Protein AF-A0A1Z9F621-F1 (afdb_monomer_lite)

Structure (mmCIF, N/CA/C/O backbone):
data_AF-A0A1Z9F621-F1
#
_entry.id   AF-A0A1Z9F621-F1
#
loop_
_atom_site.group_PDB
_atom_site.id
_atom_site.type_symbol
_atom_site.label_atom_id
_atom_site.label_alt_id
_atom_site.label_comp_id
_atom_site.label_asym_id
_atom_site.label_entity_id
_atom_site.label_seq_id
_atom_site.pdbx_PDB_ins_code
_atom_site.Cartn_x
_atom_site.Cartn_y
_atom_site.Cartn_z
_atom_site.occupancy
_atom_site.B_iso_or_equiv
_atom_site.auth_seq_id
_atom_site.auth_comp_id
_atom_site.auth_asym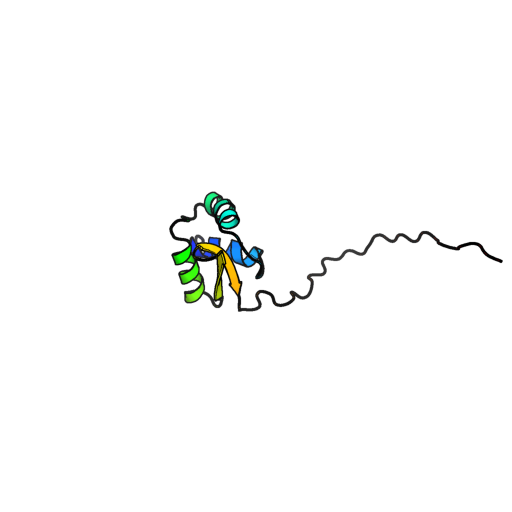_id
_atom_site.auth_atom_id
_atom_site.pdbx_PDB_model_num
ATOM 1 N N . MET A 1 1 ? -16.675 13.274 16.890 1.00 34.84 1 MET A N 1
ATOM 2 C CA . MET A 1 1 ? -15.514 12.497 17.376 1.00 34.84 1 MET A CA 1
ATOM 3 C C . MET A 1 1 ? -14.565 12.323 16.203 1.00 34.84 1 MET A C 1
ATOM 5 O O . MET A 1 1 ? -14.967 11.705 15.226 1.00 34.84 1 MET A O 1
ATOM 9 N N . ALA A 1 2 ? -13.372 12.922 16.233 1.00 45.03 2 ALA A N 1
ATOM 10 C CA . ALA A 1 2 ? -12.371 12.660 15.202 1.00 45.03 2 ALA A CA 1
ATOM 11 C C . ALA A 1 2 ? -11.916 11.204 15.366 1.00 45.03 2 ALA A C 1
ATOM 13 O O . ALA A 1 2 ? -11.334 10.842 16.388 1.00 45.03 2 ALA A O 1
ATOM 14 N N . LYS A 1 3 ? -12.286 10.342 14.417 1.00 47.06 3 LYS A N 1
ATOM 15 C CA . LYS A 1 3 ? -11.866 8.942 14.410 1.00 47.06 3 LYS A CA 1
ATOM 16 C C . LYS A 1 3 ? -10.346 8.939 14.256 1.00 47.06 3 LYS A C 1
ATOM 18 O O . LYS A 1 3 ? -9.834 9.539 13.314 1.00 47.06 3 LYS A O 1
ATOM 23 N N . ALA A 1 4 ? -9.632 8.318 15.191 1.00 60.12 4 ALA A N 1
ATOM 24 C CA . ALA A 1 4 ? -8.198 8.122 15.036 1.00 60.12 4 ALA A CA 1
ATOM 25 C C . ALA A 1 4 ? -7.962 7.371 13.719 1.00 60.12 4 ALA A C 1
ATOM 27 O O . ALA A 1 4 ? -8.510 6.285 13.522 1.00 60.12 4 ALA A O 1
ATOM 28 N N . MET A 1 5 ? -7.212 7.991 12.809 1.00 72.62 5 MET A N 1
ATOM 29 C CA . MET A 1 5 ? -6.971 7.461 11.472 1.00 72.62 5 MET A CA 1
ATOM 30 C C . MET A 1 5 ? -6.214 6.135 11.588 1.00 72.62 5 MET A C 1
ATOM 32 O O . MET A 1 5 ? -5.123 6.074 12.168 1.00 72.62 5 MET A O 1
ATOM 36 N N . GLY A 1 6 ? -6.815 5.064 11.075 1.00 83.12 6 GLY A N 1
ATOM 37 C CA . GLY A 1 6 ? -6.240 3.728 11.062 1.00 83.12 6 GLY A CA 1
ATOM 38 C C . GLY A 1 6 ? -4.949 3.674 10.246 1.00 83.12 6 GLY A C 1
ATOM 39 O O . GLY A 1 6 ? -4.691 4.511 9.381 1.00 83.12 6 GLY A O 1
ATOM 40 N N . GLN A 1 7 ? -4.115 2.663 10.499 1.00 89.69 7 GLN A N 1
ATOM 41 C CA . GLN A 1 7 ? -2.819 2.538 9.819 1.00 89.69 7 GLN A CA 1
ATOM 42 C C . GLN A 1 7 ? -2.963 2.444 8.291 1.00 89.69 7 GLN A C 1
ATOM 44 O O . GLN A 1 7 ? -2.216 3.106 7.577 1.00 89.69 7 GLN A O 1
ATOM 49 N N . TYR A 1 8 ? -3.958 1.705 7.784 1.00 91.62 8 TYR A N 1
ATOM 50 C CA . TYR A 1 8 ? -4.204 1.623 6.341 1.00 91.62 8 TYR A CA 1
ATOM 51 C C . TYR A 1 8 ? -4.672 2.958 5.738 1.00 91.62 8 TYR A C 1
ATOM 53 O O . TYR A 1 8 ? -4.368 3.239 4.584 1.00 91.62 8 TYR A O 1
ATOM 61 N N . GLU A 1 9 ? -5.385 3.791 6.504 1.00 91.94 9 GLU A N 1
ATOM 62 C CA . GLU A 1 9 ? -5.860 5.102 6.045 1.00 91.94 9 GLU A CA 1
ATOM 63 C C . GLU A 1 9 ? -4.677 6.065 5.869 1.00 91.94 9 GLU A C 1
ATOM 65 O O . GLU A 1 9 ? -4.630 6.814 4.898 1.00 91.94 9 GLU A O 1
ATOM 70 N N . LYS A 1 10 ? -3.668 5.990 6.744 1.00 90.88 10 LYS A N 1
ATOM 71 C CA . LYS A 1 10 ? -2.412 6.742 6.583 1.00 90.88 10 LYS A CA 1
ATOM 72 C C . LYS A 1 10 ? -1.649 6.322 5.324 1.00 90.88 10 LYS A C 1
ATOM 74 O O . LYS A 1 10 ? -1.192 7.177 4.574 1.00 90.88 10 LYS A O 1
ATOM 79 N N . VAL A 1 11 ? -1.563 5.013 5.058 1.00 91.88 11 VAL A N 1
ATOM 80 C CA . VAL A 1 11 ? -0.962 4.490 3.814 1.00 91.88 11 VAL A CA 1
ATOM 81 C C . VAL A 1 11 ? -1.745 4.947 2.583 1.00 91.88 11 VAL A C 1
ATOM 83 O O . VAL A 1 11 ? -1.149 5.298 1.567 1.00 91.88 11 VAL A O 1
ATOM 86 N N . LEU A 1 12 ? -3.076 4.977 2.673 1.00 92.38 12 LEU A N 1
ATOM 87 C CA . LEU A 1 12 ? -3.920 5.513 1.611 1.00 92.38 12 LEU A CA 1
ATOM 88 C C . LEU A 1 12 ? -3.637 6.999 1.356 1.00 92.38 12 LEU A C 1
ATOM 90 O O . LEU A 1 12 ? -3.605 7.396 0.199 1.00 92.38 12 LEU A O 1
ATOM 94 N N . GLY A 1 13 ? -3.394 7.795 2.400 1.00 91.50 13 GLY A N 1
ATOM 95 C CA . GLY A 1 13 ? -3.013 9.205 2.271 1.00 91.50 13 GLY A CA 1
ATOM 96 C C . GLY A 1 13 ? -1.790 9.397 1.372 1.00 91.50 13 GLY A C 1
ATOM 97 O O . GLY A 1 13 ? -1.878 10.107 0.376 1.00 91.50 13 GLY A O 1
ATOM 98 N N . VAL A 1 14 ? -0.712 8.659 1.644 1.00 91.75 14 VAL A N 1
ATOM 99 C CA . VAL A 1 14 ? 0.521 8.676 0.831 1.00 91.75 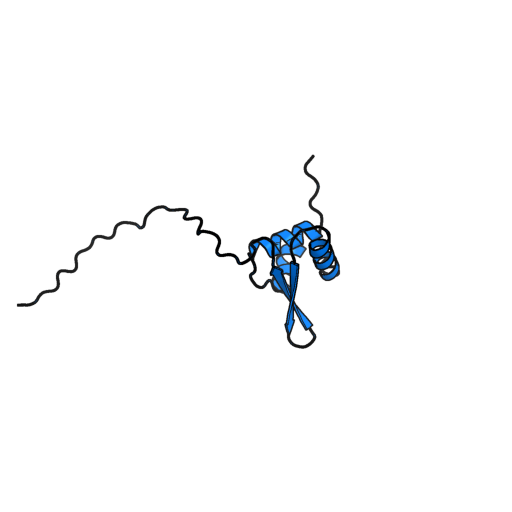14 VAL A CA 1
ATOM 100 C C . VAL A 1 14 ? 0.244 8.327 -0.639 1.00 91.75 14 VAL A C 1
ATOM 102 O O . VAL A 1 14 ? 0.751 8.956 -1.564 1.00 91.75 14 VAL A O 1
ATOM 105 N N . LEU A 1 15 ? -0.598 7.320 -0.872 1.00 91.69 15 LEU A N 1
ATOM 106 C CA . LEU A 1 15 ? -0.984 6.886 -2.216 1.00 91.69 15 LEU A CA 1
ATOM 107 C C . LEU A 1 15 ? -1.859 7.909 -2.958 1.00 91.69 15 LEU A C 1
ATOM 109 O O . LEU A 1 15 ? -1.781 8.008 -4.183 1.00 91.69 15 LEU A O 1
ATOM 113 N N . LEU A 1 16 ? -2.695 8.651 -2.230 1.00 90.94 16 LEU A N 1
ATOM 114 C CA . LEU A 1 16 ? -3.530 9.719 -2.777 1.00 90.94 16 LEU A CA 1
ATOM 115 C C . LEU A 1 16 ? -2.705 10.956 -3.138 1.00 90.94 16 LEU A C 1
ATOM 117 O O . LEU A 1 16 ? -2.965 11.553 -4.179 1.00 90.94 16 LEU A O 1
ATOM 121 N N . GLU A 1 17 ? -1.693 11.305 -2.338 1.00 89.75 17 GLU A N 1
ATOM 122 C CA . GLU A 1 17 ? -0.765 12.407 -2.640 1.00 89.75 17 GLU A CA 1
ATOM 123 C C . GLU A 1 17 ? -0.029 12.188 -3.967 1.00 89.75 17 GLU A C 1
ATOM 125 O O . GLU A 1 17 ? 0.192 13.132 -4.722 1.00 89.75 17 GLU A O 1
ATOM 130 N N . ALA A 1 18 ? 0.282 10.932 -4.299 1.00 87.69 18 ALA A N 1
ATOM 131 C CA . ALA A 1 18 ? 0.894 10.577 -5.576 1.00 87.69 18 ALA A CA 1
ATOM 132 C C . ALA A 1 18 ? -0.071 10.655 -6.775 1.00 87.69 18 ALA A C 1
ATOM 134 O O . ALA A 1 18 ? 0.380 10.598 -7.916 1.00 87.69 18 ALA A O 1
ATOM 135 N N . ASN A 1 19 ? -1.386 10.751 -6.542 1.00 86.81 19 ASN A N 1
ATOM 136 C CA . ASN A 1 19 ? -2.435 10.868 -7.561 1.00 86.81 19 ASN A CA 1
ATOM 137 C C . ASN A 1 19 ? -2.293 9.890 -8.752 1.00 86.81 19 ASN A C 1
ATOM 139 O O . ASN A 1 19 ? -2.418 10.258 -9.919 1.00 86.81 19 ASN A O 1
ATOM 143 N N . GLY A 1 20 ? -2.020 8.616 -8.459 1.00 85.56 20 GLY A N 1
ATOM 144 C CA . GLY A 1 20 ? -1.836 7.575 -9.482 1.00 85.56 20 GLY A CA 1
ATOM 145 C C . GLY A 1 20 ? -0.403 7.430 -9.989 1.00 85.56 20 GLY A C 1
ATOM 146 O O . GLY A 1 20 ? -0.133 6.548 -10.805 1.00 85.56 20 GLY A O 1
ATOM 147 N N . GLY A 1 21 ? 0.507 8.253 -9.471 1.00 88.31 21 GLY A N 1
ATOM 148 C CA . GLY A 1 21 ? 1.943 8.079 -9.590 1.00 88.31 21 GLY A CA 1
ATOM 149 C C . GLY A 1 21 ? 2.466 6.873 -8.811 1.00 88.31 21 GLY A C 1
ATOM 150 O O . GLY A 1 21 ? 1.803 6.294 -7.943 1.00 88.31 21 GLY A O 1
ATOM 151 N N . ASP A 1 22 ? 3.692 6.503 -9.153 1.00 92.38 22 ASP A N 1
ATOM 152 C CA . ASP A 1 22 ? 4.397 5.372 -8.576 1.00 92.38 22 ASP A CA 1
ATOM 153 C C . ASP A 1 22 ? 4.980 5.744 -7.208 1.00 92.38 22 ASP A C 1
ATOM 155 O O . ASP A 1 22 ? 5.826 6.632 -7.103 1.00 92.38 22 ASP A O 1
ATOM 159 N N . VAL A 1 23 ? 4.559 5.047 -6.148 1.00 93.62 23 VAL A N 1
ATOM 160 C CA . VAL A 1 23 ? 5.101 5.243 -4.797 1.00 93.62 23 VAL A CA 1
ATOM 161 C C . VAL A 1 23 ? 6.035 4.096 -4.451 1.00 93.62 23 VAL A C 1
ATOM 163 O O . VAL A 1 23 ? 5.622 2.937 -4.362 1.00 93.62 23 VAL A O 1
ATOM 166 N N . SER A 1 24 ? 7.310 4.412 -4.237 1.00 94.44 24 SER A N 1
ATOM 167 C CA . SER A 1 24 ? 8.328 3.422 -3.878 1.00 94.44 24 SER A CA 1
ATOM 168 C C . SER A 1 24 ? 8.203 2.962 -2.420 1.00 94.44 24 SER A C 1
ATOM 170 O O . SER A 1 24 ? 7.689 3.679 -1.560 1.00 94.44 24 SER A O 1
ATOM 172 N N . LEU A 1 25 ? 8.719 1.770 -2.110 1.00 91.00 25 LEU A N 1
ATOM 173 C CA . LEU A 1 25 ? 8.807 1.287 -0.726 1.00 91.00 25 LEU A CA 1
ATOM 174 C C . LEU A 1 25 ? 9.654 2.197 0.174 1.00 91.00 25 LEU A C 1
ATOM 176 O O . LEU A 1 25 ? 9.378 2.267 1.369 1.00 91.00 25 LEU A O 1
ATOM 180 N N . ASP A 1 26 ? 10.651 2.891 -0.378 1.00 91.12 26 ASP A N 1
ATOM 181 C CA . ASP A 1 26 ? 11.454 3.852 0.383 1.00 91.12 26 ASP A CA 1
ATOM 182 C C . ASP A 1 26 ? 10.615 5.069 0.790 1.00 91.12 26 ASP A C 1
ATOM 184 O O . ASP A 1 26 ? 10.580 5.433 1.963 1.00 91.12 26 ASP A O 1
ATOM 188 N N . THR A 1 27 ? 9.824 5.609 -0.145 1.00 90.00 27 THR A N 1
ATOM 189 C CA . THR A 1 27 ? 8.862 6.688 0.129 1.00 90.00 27 THR A CA 1
ATOM 190 C C . THR A 1 27 ? 7.865 6.276 1.209 1.00 90.00 27 THR A C 1
ATOM 192 O O . THR A 1 27 ? 7.639 7.028 2.159 1.00 90.00 27 THR A O 1
ATOM 195 N N . PHE A 1 28 ? 7.322 5.054 1.119 1.00 89.44 28 PHE A N 1
ATOM 196 C CA . PHE A 1 28 ? 6.475 4.519 2.181 1.00 89.44 28 PHE A CA 1
ATOM 197 C C . PHE A 1 28 ? 7.220 4.460 3.503 1.00 89.44 28 PHE A C 1
ATOM 199 O O . PHE A 1 28 ? 6.688 4.951 4.487 1.00 89.44 28 PHE A O 1
ATOM 206 N N . LYS A 1 29 ? 8.442 3.921 3.543 1.00 88.50 29 LYS A N 1
ATOM 207 C CA . LYS A 1 29 ? 9.222 3.842 4.778 1.00 88.50 29 LYS A CA 1
ATOM 208 C C . LYS A 1 29 ? 9.383 5.222 5.412 1.00 88.50 29 LYS A C 1
ATOM 210 O O . LYS A 1 29 ? 9.041 5.375 6.574 1.00 88.50 29 LYS A O 1
ATOM 215 N N . GLN A 1 30 ? 9.798 6.231 4.652 1.00 88.19 30 GLN A N 1
ATOM 216 C CA 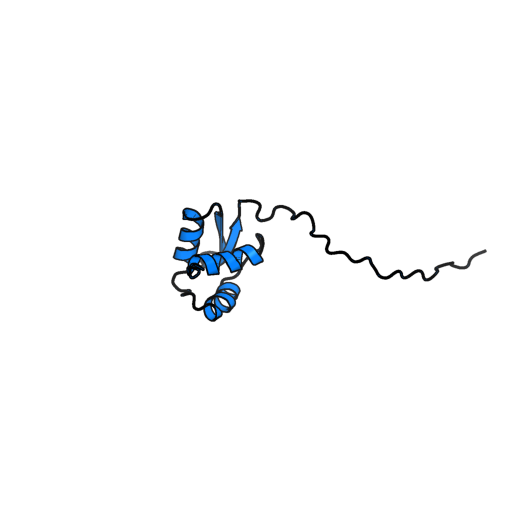. GLN A 1 30 ? 9.987 7.583 5.179 1.00 88.19 30 GLN A CA 1
ATOM 217 C C . GLN A 1 30 ? 8.681 8.191 5.713 1.00 88.19 30 GLN A C 1
ATOM 219 O O . GLN A 1 30 ? 8.626 8.632 6.859 1.00 88.19 30 GLN A O 1
ATOM 224 N N . GLN A 1 31 ? 7.604 8.185 4.923 1.00 85.56 31 GLN A N 1
ATOM 225 C CA . GLN A 1 31 ? 6.357 8.854 5.313 1.00 85.56 31 GLN A CA 1
ATOM 226 C C . GLN A 1 31 ? 5.551 8.065 6.358 1.00 85.56 31 GLN A C 1
ATOM 228 O O . GLN A 1 31 ? 4.921 8.644 7.244 1.00 85.56 31 GLN A O 1
ATOM 233 N N . CYS A 1 32 ? 5.582 6.734 6.295 1.00 82.44 32 CYS A N 1
ATOM 234 C CA . CYS A 1 32 ? 4.834 5.857 7.194 1.00 82.44 32 CYS A CA 1
ATOM 235 C C . CYS A 1 32 ? 5.546 5.650 8.538 1.00 82.44 32 CYS A C 1
ATOM 237 O O . CYS A 1 32 ? 4.861 5.519 9.551 1.00 82.44 32 CYS A O 1
ATOM 239 N N . GLU A 1 33 ? 6.883 5.652 8.583 1.00 79.00 33 GLU A N 1
ATOM 240 C CA . GLU A 1 33 ? 7.646 5.536 9.837 1.00 79.00 33 GLU A CA 1
ATOM 241 C C . GLU A 1 33 ? 7.436 6.772 10.722 1.00 79.00 33 GLU A C 1
ATOM 243 O O . GLU A 1 33 ? 7.105 6.626 11.899 1.00 79.00 33 GLU A O 1
ATOM 248 N N . VAL A 1 34 ? 7.460 7.977 10.135 1.00 78.00 34 VAL A N 1
ATOM 249 C CA . VAL A 1 34 ? 7.096 9.230 10.830 1.00 78.00 34 VAL A CA 1
ATOM 250 C C . VAL A 1 34 ? 5.656 9.177 11.354 1.00 78.00 34 VAL A C 1
ATOM 252 O O . VAL A 1 34 ? 5.356 9.673 12.439 1.00 78.00 34 VAL A O 1
ATOM 255 N N . ALA A 1 35 ? 4.758 8.524 10.616 1.00 77.00 35 ALA A N 1
ATOM 256 C CA . ALA A 1 35 ? 3.359 8.371 10.995 1.00 77.00 35 ALA A CA 1
ATOM 257 C C . ALA A 1 35 ? 3.087 7.189 11.955 1.00 77.00 35 ALA A C 1
ATOM 259 O O . ALA A 1 35 ? 1.918 6.943 12.292 1.00 77.00 35 ALA A O 1
ATOM 260 N N . GLY A 1 36 ? 4.120 6.456 12.393 1.00 82.31 36 GLY A N 1
ATOM 261 C CA . GLY A 1 36 ? 4.014 5.316 13.312 1.00 82.31 36 GLY A CA 1
ATOM 262 C C . GLY A 1 36 ? 3.329 4.081 12.715 1.00 82.31 36 GLY A C 1
ATOM 263 O O . GLY A 1 36 ? 2.706 3.304 13.438 1.00 82.31 36 GLY A O 1
ATOM 264 N N . VAL A 1 37 ? 3.370 3.918 11.393 1.00 85.38 37 VAL A N 1
ATOM 265 C CA . VAL A 1 37 ? 2.746 2.801 10.676 1.00 85.38 37 VAL A CA 1
ATOM 266 C C . VAL A 1 37 ? 3.725 1.631 10.575 1.00 85.38 37 VAL A C 1
ATOM 268 O O . VAL A 1 37 ? 4.857 1.774 10.118 1.00 85.38 37 VAL A O 1
ATOM 271 N N . ASN A 1 38 ? 3.275 0.433 10.952 1.00 86.62 38 ASN A N 1
ATOM 272 C CA . ASN A 1 38 ? 4.115 -0.762 10.898 1.00 86.62 38 ASN A CA 1
ATOM 273 C C . ASN A 1 38 ? 4.306 -1.260 9.454 1.00 86.62 38 ASN A C 1
ATOM 275 O O . ASN A 1 38 ? 3.424 -1.912 8.888 1.00 86.62 38 ASN A O 1
ATOM 279 N N . MET A 1 39 ? 5.487 -1.011 8.886 1.00 86.25 39 MET A N 1
ATOM 280 C CA . MET A 1 39 ? 5.797 -1.336 7.492 1.00 86.25 39 MET A CA 1
ATOM 281 C C . MET A 1 39 ? 5.833 -2.830 7.158 1.00 86.25 39 MET A C 1
ATOM 283 O O . MET A 1 39 ? 5.553 -3.195 6.016 1.00 86.25 39 MET A O 1
ATOM 287 N N . TYR A 1 40 ? 6.051 -3.718 8.133 1.00 89.00 40 TYR A N 1
ATOM 288 C CA . TYR A 1 40 ? 5.998 -5.170 7.903 1.00 89.00 40 TYR A CA 1
ATOM 289 C C . TYR A 1 40 ? 4.615 -5.651 7.444 1.00 89.00 40 TYR A C 1
ATOM 291 O O . TYR A 1 40 ? 4.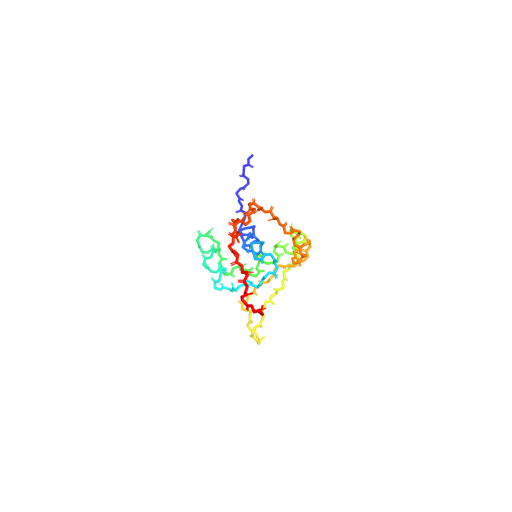486 -6.736 6.880 1.00 89.00 40 TYR A O 1
ATOM 299 N N . ARG A 1 41 ? 3.573 -4.839 7.659 1.00 89.88 41 ARG A N 1
ATOM 300 C CA . ARG A 1 41 ? 2.190 -5.138 7.279 1.00 89.88 41 ARG A CA 1
ATOM 301 C C . ARG A 1 41 ? 1.716 -4.358 6.056 1.00 89.88 41 ARG A C 1
ATOM 303 O O . ARG A 1 41 ? 0.515 -4.318 5.807 1.00 89.88 41 ARG A O 1
ATOM 310 N N . ILE A 1 42 ? 2.622 -3.774 5.265 1.00 90.25 42 ILE A N 1
ATOM 311 C CA . ILE A 1 42 ? 2.240 -2.953 4.107 1.00 90.25 42 ILE A CA 1
ATOM 312 C C . ILE A 1 42 ? 1.286 -3.685 3.155 1.00 90.25 42 ILE A C 1
ATOM 314 O O . ILE A 1 42 ? 0.262 -3.130 2.773 1.00 90.25 42 ILE A O 1
ATOM 318 N N . SER A 1 43 ? 1.532 -4.966 2.869 1.00 90.00 43 SER A N 1
ATOM 319 C CA . SER A 1 43 ? 0.652 -5.790 2.030 1.00 90.00 43 SER A CA 1
ATOM 320 C C . SER A 1 43 ? -0.747 -5.965 2.630 1.00 90.00 43 SER A C 1
ATOM 322 O O . SER A 1 43 ? -1.731 -6.002 1.892 1.00 90.00 43 SER A O 1
ATOM 324 N N . THR A 1 44 ? -0.853 -6.039 3.962 1.00 94.50 44 THR A N 1
ATOM 325 C CA . THR A 1 44 ? -2.144 -6.048 4.662 1.00 94.50 44 THR A CA 1
ATOM 326 C C . THR A 1 44 ? -2.875 -4.730 4.444 1.00 94.50 44 THR A C 1
ATOM 328 O O . THR A 1 44 ? -4.048 -4.753 4.093 1.00 94.50 44 THR A O 1
ATOM 331 N N . TYR A 1 45 ? -2.187 -3.594 4.565 1.00 93.81 45 TYR A N 1
ATOM 332 C CA . TYR A 1 45 ? -2.802 -2.285 4.340 1.00 93.81 45 TYR A CA 1
ATOM 333 C C . TYR A 1 45 ? -3.266 -2.109 2.894 1.00 93.81 45 TYR A C 1
ATOM 335 O O . TYR A 1 45 ? -4.371 -1.626 2.674 1.00 93.81 45 TYR A O 1
ATOM 343 N N . MET A 1 46 ? -2.498 -2.586 1.909 1.00 94.31 46 MET A N 1
ATOM 344 C CA . MET A 1 46 ? -2.938 -2.584 0.506 1.00 94.31 46 MET A CA 1
ATOM 345 C C . MET A 1 46 ? -4.208 -3.421 0.302 1.00 94.31 46 MET A C 1
ATOM 347 O O . MET A 1 46 ? -5.098 -3.028 -0.450 1.00 94.31 46 MET A O 1
ATOM 351 N N . TRP A 1 47 ? -4.325 -4.565 0.982 1.00 94.50 47 TRP A N 1
ATOM 352 C CA . TRP A 1 47 ? -5.544 -5.376 0.956 1.00 94.50 47 TRP A CA 1
ATOM 353 C C . TRP A 1 47 ? -6.724 -4.675 1.643 1.00 94.50 47 TRP A C 1
ATOM 355 O O . TRP A 1 47 ? -7.834 -4.678 1.111 1.00 94.50 47 TRP A O 1
ATOM 365 N N . GLU A 1 48 ? -6.496 -4.027 2.786 1.00 94.00 48 GLU A N 1
ATOM 366 C CA . GLU A 1 48 ? -7.520 -3.233 3.472 1.00 94.00 48 GLU A CA 1
ATOM 367 C C . GLU A 1 48 ? -8.011 -2.073 2.602 1.00 94.00 48 GLU A C 1
ATOM 369 O O . GLU A 1 48 ? -9.215 -1.859 2.517 1.00 94.00 48 GLU A O 1
ATOM 374 N N . ILE A 1 49 ? -7.121 -1.380 1.886 1.00 92.81 49 ILE A N 1
ATOM 375 C CA . ILE A 1 49 ? -7.501 -0.336 0.924 1.00 92.81 49 ILE A CA 1
ATOM 376 C C . ILE A 1 49 ? -8.424 -0.925 -0.147 1.00 92.81 49 ILE A C 1
ATOM 378 O O . ILE A 1 49 ? -9.524 -0.418 -0.351 1.00 92.81 49 ILE A O 1
ATOM 382 N N . LYS A 1 50 ? -8.038 -2.045 -0.766 1.00 90.81 50 LYS A N 1
ATOM 383 C CA . LYS A 1 50 ? -8.828 -2.691 -1.829 1.00 90.81 50 LYS A CA 1
ATOM 384 C C . LYS A 1 50 ? -10.196 -3.211 -1.376 1.00 90.81 50 LYS A C 1
ATOM 386 O O . LYS A 1 50 ? -11.062 -3.419 -2.216 1.00 90.81 50 LYS A O 1
ATOM 391 N N . THR A 1 51 ? -10.372 -3.497 -0.086 1.00 93.62 51 THR A N 1
ATOM 392 C CA . THR A 1 51 ? -11.607 -4.096 0.456 1.00 93.62 51 THR A CA 1
ATOM 393 C C . THR A 1 51 ? -12.504 -3.094 1.171 1.00 93.62 51 THR A C 1
ATOM 395 O O . THR A 1 51 ? -13.718 -3.274 1.191 1.00 93.62 51 THR A O 1
ATOM 398 N N . LYS A 1 52 ? -11.927 -2.044 1.761 1.00 91.88 52 LYS A N 1
ATOM 399 C CA . LYS A 1 52 ? -12.645 -1.032 2.552 1.00 91.88 52 LYS A CA 1
ATOM 400 C C . LYS A 1 52 ? -12.870 0.275 1.798 1.00 91.88 52 LYS A C 1
ATOM 402 O O . LYS A 1 52 ? -13.550 1.155 2.317 1.00 91.88 52 LYS A O 1
ATOM 407 N N . THR A 1 53 ? -12.285 0.434 0.614 1.00 90.12 53 THR A N 1
ATOM 408 C CA . THR A 1 53 ? -12.369 1.661 -0.188 1.00 90.12 53 THR A CA 1
ATOM 409 C C . THR A 1 53 ? -12.668 1.323 -1.651 1.00 90.12 53 THR A C 1
ATOM 411 O O . THR A 1 53 ? -12.420 0.193 -2.070 1.00 90.12 53 THR A O 1
ATOM 414 N N . PRO A 1 54 ? -13.168 2.280 -2.454 1.00 89.50 54 PRO A N 1
ATOM 415 C CA . PRO A 1 54 ? -13.407 2.065 -3.882 1.00 89.50 54 PRO A CA 1
ATOM 416 C C . PRO A 1 54 ? -12.122 2.111 -4.733 1.00 89.50 54 PRO A C 1
ATOM 418 O O . PRO A 1 54 ? -12.205 2.104 -5.961 1.00 89.50 54 PRO A O 1
ATOM 421 N N . TYR A 1 55 ? -10.938 2.191 -4.115 1.00 91.69 55 TYR A N 1
ATOM 422 C CA . TYR A 1 55 ? -9.664 2.256 -4.825 1.00 91.69 55 TYR A CA 1
ATOM 423 C C . TYR A 1 55 ? -9.070 0.868 -5.078 1.00 91.69 55 TYR A C 1
ATOM 425 O O . TYR A 1 55 ? -9.105 -0.030 -4.235 1.00 91.69 55 TYR A O 1
ATOM 433 N N . GLY A 1 56 ? -8.439 0.716 -6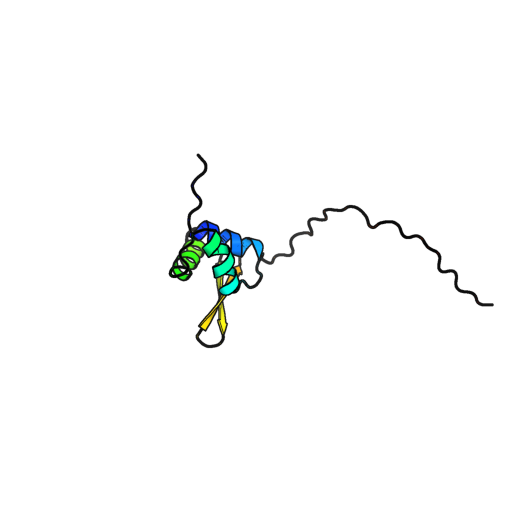.239 1.00 92.00 56 GLY A N 1
ATOM 434 C CA . GLY A 1 56 ? -7.534 -0.385 -6.531 1.00 92.00 56 GLY A CA 1
ATOM 435 C C . GLY A 1 56 ? -6.091 -0.028 -6.173 1.00 92.00 56 GLY A C 1
ATOM 436 O O . GLY A 1 56 ? -5.698 1.134 -6.183 1.00 92.00 56 GLY A O 1
ATOM 437 N N . VAL A 1 57 ? -5.277 -1.048 -5.907 1.00 93.19 57 VAL A N 1
ATOM 438 C CA . VAL A 1 57 ? -3.829 -0.905 -5.707 1.00 93.19 57 VAL A CA 1
ATOM 439 C C . VAL A 1 57 ? -3.110 -1.881 -6.629 1.00 93.19 57 VAL A C 1
ATOM 441 O O . VAL A 1 57 ? -3.443 -3.073 -6.649 1.00 93.19 57 VAL A O 1
ATOM 444 N N . ILE A 1 58 ? -2.118 -1.383 -7.367 1.00 93.19 58 ILE A N 1
ATOM 445 C CA . ILE A 1 58 ? -1.259 -2.178 -8.248 1.00 93.19 58 ILE A CA 1
ATOM 446 C C . ILE A 1 58 ? 0.165 -2.190 -7.675 1.00 93.19 58 ILE A C 1
ATOM 448 O O . ILE A 1 58 ? 0.735 -1.121 -7.462 1.00 93.19 58 ILE A O 1
ATOM 452 N N . PRO A 1 59 ? 0.760 -3.371 -7.422 1.00 93.56 59 PRO A N 1
ATOM 453 C CA . PRO A 1 59 ? 2.157 -3.466 -7.020 1.00 93.56 59 PRO A CA 1
ATOM 454 C C . PRO A 1 59 ? 3.086 -3.182 -8.202 1.00 93.56 59 PRO A C 1
ATOM 456 O O . PRO A 1 59 ? 2.916 -3.744 -9.286 1.00 93.56 59 PRO A O 1
ATOM 459 N N . LEU A 1 60 ? 4.106 -2.369 -7.958 1.00 93.94 60 LEU A N 1
ATOM 460 C CA . LEU A 1 60 ? 5.236 -2.152 -8.854 1.00 93.94 60 LEU A CA 1
ATOM 461 C C . LEU A 1 60 ? 6.266 -3.244 -8.584 1.00 93.94 60 LEU A C 1
ATOM 463 O O . LEU A 1 60 ? 6.584 -3.526 -7.426 1.00 93.94 60 LEU A O 1
ATOM 467 N N . LYS A 1 61 ? 6.741 -3.906 -9.638 1.00 91.81 61 LYS A N 1
ATOM 468 C CA . LYS A 1 61 ? 7.624 -5.068 -9.521 1.00 91.81 61 LYS A CA 1
ATOM 469 C C . LYS A 1 61 ? 8.921 -4.843 -10.279 1.00 91.81 61 LYS A C 1
ATOM 471 O O . LYS A 1 61 ? 8.888 -4.422 -11.429 1.00 91.81 61 LYS A O 1
ATOM 476 N N . ASP A 1 62 ? 10.024 -5.220 -9.646 1.00 91.44 62 ASP A N 1
ATOM 477 C CA . ASP A 1 62 ? 11.329 -5.401 -10.272 1.00 91.44 62 ASP A CA 1
ATOM 478 C C . ASP A 1 62 ? 11.695 -6.890 -10.199 1.00 91.44 62 ASP A C 1
ATOM 480 O O . ASP A 1 62 ? 11.992 -7.454 -9.135 1.00 91.44 62 ASP A O 1
ATOM 484 N N . GLY A 1 63 ? 11.516 -7.581 -11.326 1.00 92.00 63 GLY A N 1
ATOM 485 C CA . GLY A 1 63 ? 11.568 -9.039 -11.399 1.00 92.00 63 GLY A CA 1
ATOM 486 C C . GLY A 1 63 ? 10.564 -9.708 -10.450 1.00 92.00 63 GLY A C 1
ATOM 487 O O . GLY A 1 63 ? 9.350 -9.652 -10.649 1.00 92.00 63 GLY A O 1
ATOM 488 N N . ARG A 1 64 ? 11.073 -10.380 -9.409 1.00 89.50 64 ARG A N 1
ATOM 489 C CA . ARG A 1 64 ? 10.253 -11.065 -8.388 1.00 89.50 64 ARG A CA 1
ATOM 490 C C . ARG A 1 64 ? 9.969 -10.207 -7.153 1.00 89.50 64 ARG A C 1
ATOM 492 O O . ARG A 1 64 ? 9.195 -10.630 -6.296 1.00 89.50 64 ARG A O 1
ATOM 499 N N . LYS A 1 65 ? 10.602 -9.038 -7.035 1.00 90.31 65 LYS A N 1
ATOM 500 C CA . LYS A 1 65 ? 10.494 -8.165 -5.863 1.00 90.31 65 LYS A CA 1
ATOM 501 C C . LYS A 1 65 ? 9.446 -7.089 -6.110 1.00 90.31 65 LYS A C 1
ATOM 503 O O . LYS A 1 65 ? 9.353 -6.556 -7.208 1.00 90.31 65 LYS A O 1
ATOM 508 N N . VAL A 1 66 ? 8.668 -6.764 -5.083 1.00 92.00 66 VAL A N 1
ATOM 509 C CA . VAL A 1 66 ? 7.809 -5.574 -5.101 1.00 92.00 66 VAL A CA 1
ATOM 510 C C . VAL A 1 66 ? 8.670 -4.383 -4.701 1.00 92.00 66 VAL A C 1
ATOM 512 O O . VAL A 1 66 ? 9.318 -4.428 -3.659 1.00 92.00 66 VAL A O 1
ATOM 515 N N . THR A 1 67 ? 8.697 -3.348 -5.532 1.00 94.38 67 THR A N 1
ATOM 516 C CA . THR A 1 67 ? 9.486 -2.123 -5.318 1.00 94.38 67 THR A CA 1
ATOM 517 C C . THR A 1 67 ? 8.631 -0.937 -4.899 1.00 94.38 67 THR A C 1
ATOM 519 O O . THR A 1 67 ? 9.155 0.046 -4.381 1.00 94.38 67 THR A O 1
ATOM 522 N N . GLY A 1 68 ? 7.313 -1.039 -5.056 1.00 93.88 68 GLY A N 1
ATOM 523 C CA . GLY A 1 68 ? 6.382 0.020 -4.706 1.00 93.88 68 GLY A CA 1
ATOM 524 C C . GLY A 1 68 ? 4.940 -0.344 -5.020 1.00 93.88 68 GLY A C 1
ATOM 525 O O . GLY A 1 68 ? 4.624 -1.491 -5.345 1.00 93.88 68 GLY A O 1
ATOM 526 N N . TYR A 1 69 ? 4.065 0.647 -4.933 1.00 94.81 69 TYR A N 1
ATOM 527 C CA . TYR A 1 69 ? 2.646 0.523 -5.228 1.00 94.81 69 TYR A CA 1
ATOM 528 C C . TYR A 1 69 ? 2.141 1.796 -5.895 1.00 94.81 69 TYR A C 1
ATOM 530 O O . TYR A 1 69 ? 2.639 2.886 -5.629 1.00 94.81 69 TYR A O 1
ATOM 538 N N . LYS A 1 70 ? 1.105 1.654 -6.715 1.00 93.25 70 LYS A N 1
ATOM 539 C CA . LYS A 1 70 ? 0.331 2.780 -7.231 1.00 93.25 70 LYS A CA 1
ATOM 540 C C . LYS A 1 70 ? -1.151 2.580 -6.962 1.00 93.25 70 LYS A C 1
ATOM 542 O O . LYS A 1 70 ? -1.655 1.449 -6.993 1.00 93.25 70 LYS A O 1
ATOM 547 N N . LEU A 1 71 ? -1.839 3.682 -6.703 1.00 93.81 71 LEU A N 1
ATOM 548 C CA . LEU A 1 71 ? -3.287 3.714 -6.533 1.00 93.81 71 LEU A CA 1
ATOM 549 C C . LEU A 1 71 ? -3.955 3.836 -7.904 1.00 93.81 71 LEU A C 1
ATOM 551 O O . LEU A 1 71 ? -3.438 4.511 -8.789 1.00 93.81 71 LEU A O 1
ATOM 555 N N . VAL A 1 72 ? -5.094 3.178 -8.095 1.00 92.19 72 VAL A N 1
ATOM 556 C CA . VAL A 1 72 ? -5.868 3.233 -9.342 1.00 92.19 72 VAL A CA 1
ATOM 557 C C . VAL A 1 72 ? -7.369 3.230 -9.061 1.00 92.19 72 VAL A C 1
ATOM 559 O O . VAL A 1 72 ? -7.811 2.811 -7.991 1.00 92.19 72 VAL A O 1
ATOM 562 N N . GLY A 1 73 ? -8.165 3.635 -10.050 1.00 88.69 73 GLY A N 1
ATOM 563 C CA . GLY A 1 73 ? -9.627 3.670 -9.950 1.00 88.69 73 GLY A CA 1
ATOM 564 C C . GLY A 1 73 ? -10.152 4.938 -9.277 1.00 88.69 73 GLY A C 1
ATOM 565 O O . GLY A 1 73 ? -9.380 5.800 -8.879 1.00 88.69 73 GLY A O 1
ATOM 566 N N . ASN A 1 74 ? -11.478 5.074 -9.193 1.00 82.75 74 ASN A N 1
ATOM 567 C CA . ASN A 1 74 ? -12.168 6.203 -8.549 1.00 82.75 74 ASN A CA 1
ATOM 568 C C . ASN A 1 74 ? -11.654 7.610 -8.959 1.00 82.75 74 ASN A C 1
ATOM 570 O O . ASN A 1 74 ? -11.555 8.506 -8.127 1.00 82.75 74 ASN A O 1
ATOM 574 N N . GLY A 1 75 ? -11.288 7.799 -10.233 1.00 74.75 75 GLY A N 1
ATOM 575 C CA . GLY A 1 75 ? -10.783 9.078 -10.757 1.00 74.75 75 GLY A CA 1
ATOM 576 C C . GLY A 1 75 ? -9.284 9.338 -10.553 1.00 74.75 75 GLY A C 1
ATOM 577 O O . GLY A 1 75 ? -8.791 10.375 -10.987 1.00 74.75 75 GLY A O 1
ATOM 578 N N . ILE A 1 76 ? -8.539 8.407 -9.952 1.00 80.00 76 ILE A N 1
ATOM 579 C CA . ILE A 1 76 ? -7.078 8.490 -9.824 1.00 80.00 76 ILE A CA 1
ATOM 580 C C . ILE A 1 76 ? -6.419 8.420 -11.206 1.00 80.00 76 ILE A C 1
ATOM 582 O O . ILE A 1 76 ? -6.711 7.514 -11.990 1.00 80.00 76 ILE A O 1
ATOM 586 N N . GLY A 1 77 ? -5.536 9.376 -11.503 1.00 62.38 77 GLY A N 1
ATOM 587 C CA . GLY A 1 77 ? -4.887 9.502 -12.811 1.00 62.38 77 GLY A CA 1
ATOM 588 C C . GLY A 1 77 ? -5.798 10.026 -13.929 1.00 62.38 77 GLY A C 1
ATOM 589 O O . GLY A 1 77 ? -5.343 10.148 -15.066 1.00 62.38 77 GLY A O 1
ATOM 590 N N . ALA A 1 78 ? -7.061 10.371 -13.637 1.00 61.62 78 ALA A N 1
ATOM 591 C CA . ALA A 1 78 ? -7.796 11.270 -14.518 1.00 61.62 78 ALA A CA 1
ATOM 592 C C . ALA A 1 78 ? -7.050 12.613 -14.532 1.00 61.62 78 ALA A C 1
ATOM 594 O O . ALA A 1 78 ? -6.525 13.007 -13.484 1.00 61.62 78 ALA A O 1
ATOM 595 N N . PRO A 1 79 ? -6.979 13.323 -15.673 1.00 52.94 79 PRO A N 1
ATOM 596 C CA . PRO A 1 79 ? -6.498 14.692 -15.661 1.00 52.94 79 PRO A CA 1
ATOM 597 C C . PRO A 1 79 ? -7.375 15.441 -14.662 1.00 52.94 79 PRO A C 1
ATOM 599 O O . PRO A 1 79 ? -8.562 15.656 -14.907 1.00 52.94 79 PRO A O 1
ATOM 602 N N . GLN A 1 80 ? -6.815 15.771 -13.496 1.00 47.62 80 GLN A N 1
ATOM 603 C CA . GLN A 1 80 ? -7.436 16.753 -12.628 1.00 47.62 80 GLN A CA 1
ATOM 604 C C . GLN A 1 80 ? -7.659 17.962 -13.535 1.00 47.62 80 GLN A C 1
ATOM 606 O O . GLN A 1 80 ? -6.691 18.383 -14.181 1.00 47.62 80 GLN A O 1
ATOM 611 N N . PRO A 1 81 ? -8.895 18.486 -13.675 1.00 43.62 81 PRO A N 1
ATOM 612 C CA . PRO A 1 81 ? -9.046 19.803 -14.264 1.00 43.62 81 PRO A CA 1
ATOM 613 C C . PRO A 1 81 ? -8.082 20.667 -13.472 1.00 43.62 81 PRO A C 1
ATOM 615 O O . PRO A 1 81 ? -8.172 20.686 -12.241 1.00 43.62 81 PRO A O 1
ATOM 618 N N . ALA A 1 82 ? -7.072 21.206 -14.160 1.00 45.91 82 ALA A N 1
ATOM 619 C CA . ALA A 1 82 ? -6.010 21.956 -13.526 1.00 45.91 82 ALA A CA 1
ATOM 620 C C . ALA A 1 82 ? -6.696 22.914 -12.561 1.00 45.91 82 ALA A C 1
ATOM 622 O O . ALA A 1 82 ? -7.483 23.757 -12.994 1.00 45.91 82 ALA A O 1
ATOM 623 N N . VAL A 1 83 ? -6.487 22.725 -11.257 1.00 45.81 83 VAL A N 1
ATOM 624 C CA . VAL A 1 83 ? -6.867 23.739 -10.288 1.00 45.81 83 VAL A CA 1
ATOM 625 C C . VAL A 1 83 ? -5.925 24.891 -10.581 1.00 45.81 83 VAL A C 1
ATOM 627 O O . VAL A 1 83 ? -4.809 24.973 -10.076 1.00 45.81 83 VAL A O 1
ATOM 630 N N . SER A 1 84 ? -6.350 25.719 -11.531 1.00 45.16 84 SER A N 1
ATOM 631 C CA . SER A 1 84 ? -5.762 26.990 -11.878 1.00 45.16 84 SER A CA 1
ATOM 632 C C . SER A 1 84 ? -5.962 27.886 -10.669 1.00 45.16 84 SER A C 1
ATOM 634 O O . SER A 1 84 ? -6.861 28.724 -10.629 1.00 45.16 84 SER A O 1
ATOM 636 N N . ASN A 1 85 ? -5.121 27.696 -9.660 1.00 51.47 85 ASN A N 1
ATOM 637 C CA . ASN A 1 85 ? -4.785 28.772 -8.757 1.00 51.47 85 ASN A CA 1
ATOM 638 C C . ASN A 1 85 ? -3.934 29.743 -9.580 1.00 51.47 85 ASN A C 1
ATOM 640 O O . ASN A 1 85 ? -2.707 29.699 -9.550 1.00 51.47 85 ASN A O 1
ATOM 644 N N . GLY A 1 86 ? -4.602 30.571 -10.388 1.00 47.84 86 GLY A N 1
ATOM 645 C CA . GLY A 1 86 ? -4.010 31.826 -10.831 1.00 47.84 86 GLY A CA 1
ATOM 646 C C . GLY A 1 86 ? -3.679 32.665 -9.590 1.00 47.84 86 GLY A C 1
ATOM 647 O O . GLY A 1 86 ? -4.404 32.604 -8.595 1.00 47.84 86 GLY A O 1
ATOM 648 N N . PRO A 1 87 ? -2.592 33.440 -9.643 1.00 48.72 87 PRO A N 1
ATOM 649 C CA . PRO A 1 87 ? -2.659 34.641 -10.456 1.00 48.72 87 PRO A CA 1
ATOM 650 C C . PRO A 1 87 ? -1.729 34.575 -11.664 1.00 48.72 87 PRO A C 1
ATOM 652 O O . PRO A 1 87 ? -0.592 34.127 -11.584 1.00 48.72 87 PRO A O 1
ATOM 655 N N . THR A 1 88 ? -2.289 35.023 -12.784 1.00 46.66 88 THR A N 1
ATOM 656 C CA . THR A 1 88 ? -1.706 35.944 -13.762 1.00 46.66 88 THR A CA 1
ATOM 657 C C . THR A 1 88 ? -0.180 36.055 -13.756 1.00 46.66 88 THR A C 1
ATOM 659 O O . THR A 1 88 ? 0.422 36.541 -12.801 1.00 46.66 88 THR A O 1
ATOM 662 N N . ALA A 1 89 ? 0.423 35.669 -14.882 1.00 50.53 89 ALA A N 1
ATOM 663 C CA . ALA A 1 89 ? 1.793 36.016 -15.230 1.00 50.53 89 ALA A CA 1
ATOM 664 C C . ALA A 1 89 ? 2.076 37.501 -14.925 1.00 50.53 89 ALA A C 1
ATOM 666 O O . ALA A 1 89 ? 1.222 38.342 -15.227 1.00 50.53 89 ALA A O 1
ATOM 667 N N . PRO A 1 90 ? 3.249 37.859 -14.374 1.00 49.72 90 PRO A N 1
ATOM 668 C CA . PRO A 1 90 ? 3.680 39.239 -14.430 1.00 49.72 90 PRO A CA 1
ATOM 669 C C . PRO A 1 90 ? 3.839 39.611 -15.905 1.00 49.72 90 PRO A C 1
ATOM 671 O O . PRO A 1 90 ? 4.577 38.976 -16.660 1.00 49.72 90 PRO A O 1
ATOM 674 N N . GLU A 1 91 ? 3.078 40.622 -16.297 1.00 56.47 91 GLU A N 1
ATOM 675 C CA . GLU A 1 91 ? 3.269 41.403 -17.504 1.00 56.47 91 GLU A CA 1
ATOM 676 C C . GLU A 1 91 ? 4.763 41.723 -17.669 1.00 56.47 91 GLU A C 1
ATOM 678 O O . GLU A 1 91 ? 5.361 42.429 -16.861 1.00 56.47 91 GLU A O 1
ATOM 683 N N . LEU A 1 92 ? 5.376 41.167 -18.712 1.00 44.75 92 LEU A N 1
ATOM 684 C CA . LEU A 1 92 ? 6.634 41.653 -19.262 1.00 44.75 92 LEU A CA 1
ATOM 685 C C . LEU A 1 92 ? 6.357 42.036 -20.710 1.00 44.75 92 LEU A C 1
ATOM 687 O O . LEU A 1 92 ? 6.709 41.329 -21.653 1.00 44.75 92 LEU A O 1
ATOM 691 N N . ALA A 1 93 ? 5.685 43.173 -20.876 1.00 51.97 93 ALA A N 1
ATOM 692 C CA . ALA A 1 93 ? 5.840 43.954 -22.085 1.00 51.97 93 ALA A CA 1
ATOM 693 C C . ALA A 1 93 ? 7.258 44.545 -22.066 1.00 51.97 93 ALA A C 1
ATOM 695 O O . ALA A 1 93 ? 7.535 45.501 -21.346 1.00 51.97 93 ALA A O 1
ATOM 696 N N . VAL A 1 94 ? 8.171 43.967 -22.847 1.00 51.81 94 VAL A N 1
ATOM 697 C CA . VAL A 1 94 ? 9.347 44.697 -23.321 1.00 51.81 94 VAL A CA 1
ATOM 698 C C . VAL A 1 94 ? 9.570 44.378 -24.797 1.00 51.81 94 VAL A C 1
ATOM 700 O O . VAL A 1 94 ? 9.696 43.227 -25.208 1.00 51.81 94 VAL A O 1
ATOM 703 N N . ASN A 1 95 ? 9.503 45.447 -25.586 1.00 56.66 95 ASN A N 1
ATOM 704 C CA . ASN A 1 95 ? 9.527 45.506 -27.038 1.00 56.66 95 ASN A CA 1
ATOM 705 C C . ASN A 1 95 ? 10.653 44.693 -27.693 1.00 56.66 95 ASN A C 1
ATOM 707 O O . ASN A 1 95 ? 11.828 44.893 -27.393 1.00 56.66 95 ASN A O 1
ATOM 711 N N . VAL A 1 96 ? 10.295 43.935 -28.731 1.00 49.19 96 VAL A N 1
ATOM 712 C CA . VAL A 1 96 ? 11.191 43.643 -29.856 1.00 49.19 96 VAL A CA 1
ATOM 713 C C . VAL A 1 96 ? 10.617 44.344 -31.084 1.00 49.19 96 VAL A C 1
ATOM 715 O O . VAL A 1 96 ? 9.665 43.863 -31.691 1.00 49.19 96 VAL A O 1
ATOM 718 N 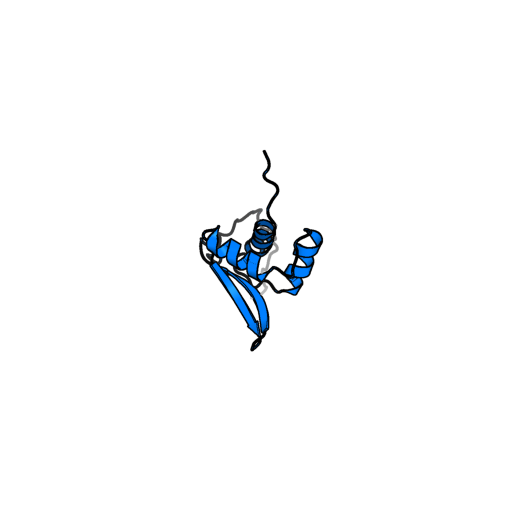N . GLN A 1 97 ? 11.197 45.488 -31.448 1.00 50.19 97 GLN A N 1
ATOM 719 C CA . GLN A 1 97 ? 11.171 45.966 -32.828 1.00 50.19 97 GLN A CA 1
ATOM 720 C C . GLN A 1 97 ? 12.598 45.795 -33.347 1.00 50.19 97 GLN A C 1
ATOM 722 O O . GLN A 1 97 ? 13.518 46.486 -32.914 1.00 50.19 97 GLN A O 1
ATOM 727 N N . LEU A 1 98 ? 12.770 44.784 -34.193 1.00 56.81 98 LEU A N 1
ATOM 728 C CA . LEU A 1 98 ? 14.003 44.493 -34.903 1.00 56.81 98 LEU A CA 1
ATOM 729 C C . LEU A 1 98 ? 14.112 45.467 -36.087 1.00 56.81 98 LEU A C 1
ATOM 731 O O . LEU A 1 98 ? 13.156 45.633 -36.844 1.00 56.81 98 LEU A O 1
ATOM 735 N N . ASP A 1 99 ? 15.269 46.107 -36.196 1.00 56.72 99 ASP A N 1
ATOM 736 C CA . ASP A 1 99 ? 15.739 46.884 -37.342 1.00 56.72 99 ASP A CA 1
ATOM 737 C C . ASP A 1 99 ? 15.724 46.042 -38.633 1.00 56.72 99 ASP A C 1
ATOM 739 O O . ASP A 1 99 ? 16.137 44.882 -38.588 1.00 56.72 99 ASP A O 1
ATOM 743 N N . THR A 1 100 ? 15.230 46.603 -39.747 1.00 55.47 100 THR A N 1
ATOM 744 C CA . THR A 1 100 ? 15.734 46.421 -41.133 1.00 55.47 100 THR A CA 1
ATOM 745 C C . THR A 1 100 ? 14.785 47.095 -42.138 1.00 55.47 100 THR A C 1
ATOM 747 O O . THR A 1 100 ? 13.666 46.613 -42.335 1.00 55.47 100 THR A O 1
ATOM 750 N N . ALA A 1 101 ? 15.264 48.172 -42.779 1.00 56.00 101 ALA A N 1
ATOM 751 C CA . ALA A 1 101 ? 15.252 48.465 -44.230 1.00 56.00 101 ALA A CA 1
ATOM 752 C C . ALA A 1 101 ? 15.321 49.978 -44.500 1.00 56.00 101 ALA A C 1
ATOM 754 O O . ALA A 1 101 ? 14.358 50.693 -44.142 1.00 56.00 101 ALA A O 1
#

Sequence (101 aa):
MAKAMGQYEKVLGVLLEANGGDVSLDTFKQQCEVAGVNMYRISTYMWEIKTKTPYGVIPLKDGRKVTGYKLVGNGIGAPQPAVSNGPTAPELAVNVQLDTA

Foldseek 3Di:
DPPDQDLLNQVVVLQVVCLQPWFFLVNCCVSSVVVVHDSVCVVVSQVCCVPVHQKHKDFDDDPPDGGTIHIDDPCRPPPDPPPPPDDDDPDDPDDDDDDDD

pLDDT: mean 78.36, std 18.26, range [34.84, 94.81]

Secondary structure (DSSP, 8-state):
--PPPPHHHHHHHHHHHTTTS-EEHHHHHHHHHHTT--GGGHHHHHHHHHHHSS-EEEEEEETTEEEEEEEESTTTTS-----------------------

Radius of gyration: 21.22 Å; chains: 1; bounding box: 31×60×62 Å